Protein AF-A0A5K3FVY8-F1 (afdb_monomer_lite)

Foldseek 3Di:
DPPDDPDPDQDPVLVVVLCVVCVVPVDDDLVVLCVSCVVRVHHSVNSDSVSVVVD

Secondary structure (DSSP, 8-state):
---PPPP----HHHHHHHHHHHHH-SS--HHHHHHHHHHHT--TTTS-HHHHTT-

InterPro domains:
  IPR001356 Homeodomain [PF00046] (4-47)
  IPR001356 Homeodomain [PS50071] (1-55)
  IPR001356 Homeodomain [SM00389] (3-53)
  IPR001356 Homeodomain [cd00086] (4-47)
  IPR009057 Homedomain-like superfamily [SSF46689] (2-48)
  IPR050460 Distal-less homeobox transcription factors [PTHR24327] (3-47)

pLDDT: mean 75.13, std 13.0, range [46.81, 88.0]

Radius of gyration: 11.5 Å; chains: 1; bounding box: 22×21×39 Å

Organism: Mesocestoides corti (NCBI:txid53468)

Structure (mmCIF, N/CA/C/O backbone):
data_AF-A0A5K3FVY8-F1
#
_entry.id   AF-A0A5K3FVY8-F1
#
loop_
_atom_site.group_PDB
_atom_site.id
_atom_site.type_symbol
_atom_site.label_atom_id
_atom_site.label_alt_id
_atom_site.label_comp_id
_atom_site.label_asym_id
_atom_site.label_entity_id
_atom_site.label_seq_id
_atom_site.pdbx_PDB_ins_code
_atom_site.Cartn_x
_atom_site.Cartn_y
_atom_site.Cartn_z
_atom_site.occupancy
_atom_site.B_iso_or_equiv
_atom_site.auth_seq_id
_atom_site.auth_comp_id
_atom_site.auth_asym_id
_atom_site.auth_atom_id
_atom_site.pdbx_PDB_model_num
ATOM 1 N N . MET A 1 1 ? 4.514 -5.693 27.353 1.00 48.09 1 MET A N 1
ATOM 2 C CA . MET A 1 1 ? 3.422 -6.086 26.433 1.00 48.09 1 MET A CA 1
ATOM 3 C C . MET A 1 1 ? 3.795 -5.674 25.015 1.00 48.09 1 MET A C 1
ATOM 5 O O . MET A 1 1 ? 3.906 -4.486 24.756 1.00 48.09 1 MET A O 1
ATOM 9 N N . ARG A 1 2 ? 4.050 -6.621 24.100 1.00 54.31 2 ARG A N 1
ATOM 10 C CA . ARG A 1 2 ? 4.194 -6.295 22.670 1.00 54.31 2 ARG A CA 1
ATOM 11 C C . ARG A 1 2 ? 2.798 -6.021 22.118 1.00 54.31 2 ARG A C 1
ATOM 13 O O . ARG A 1 2 ? 2.070 -6.966 21.819 1.00 54.31 2 ARG A O 1
ATOM 20 N N . THR A 1 3 ? 2.420 -4.751 22.018 1.00 54.84 3 THR A N 1
ATOM 21 C CA . THR A 1 3 ? 1.201 -4.329 21.324 1.00 54.84 3 THR A CA 1
ATOM 22 C C . THR A 1 3 ? 1.309 -4.804 19.880 1.00 54.84 3 THR A C 1
ATOM 24 O O . THR A 1 3 ? 2.109 -4.293 19.096 1.00 54.84 3 THR A O 1
ATOM 27 N N . ARG A 1 4 ? 0.568 -5.862 19.540 1.00 58.47 4 ARG A N 1
ATOM 28 C CA . ARG A 1 4 ? 0.419 -6.301 18.152 1.00 58.47 4 ARG A CA 1
ATOM 29 C C . ARG A 1 4 ? -0.204 -5.118 17.419 1.00 58.47 4 ARG A C 1
ATOM 31 O O . ARG A 1 4 ? -1.233 -4.619 17.870 1.00 58.47 4 ARG A O 1
ATOM 38 N N . LYS A 1 5 ? 0.430 -4.642 16.339 1.00 57.31 5 LYS A N 1
ATOM 39 C CA . LYS A 1 5 ? -0.188 -3.628 15.475 1.00 57.31 5 LYS A CA 1
ATOM 40 C C . LYS A 1 5 ? -1.621 -4.090 15.189 1.00 57.31 5 LYS A C 1
ATOM 42 O O . LYS A 1 5 ? -1.778 -5.268 14.844 1.00 57.31 5 LYS A O 1
ATOM 47 N N . PRO A 1 6 ? -2.640 -3.234 15.381 1.00 59.16 6 PRO A N 1
ATOM 48 C CA . PRO A 1 6 ? -3.995 -3.597 15.013 1.00 59.16 6 PRO A CA 1
ATOM 49 C C . PRO A 1 6 ? -3.939 -4.083 13.570 1.00 59.16 6 PRO A C 1
ATOM 51 O O . PRO A 1 6 ? -3.356 -3.421 12.709 1.00 59.16 6 PRO A O 1
ATOM 54 N N . ARG A 1 7 ? -4.431 -5.303 13.345 1.00 61.12 7 ARG A N 1
ATOM 55 C CA . ARG A 1 7 ? -4.538 -5.882 12.009 1.00 61.12 7 ARG A CA 1
ATOM 56 C C . ARG A 1 7 ? -5.191 -4.831 11.119 1.00 61.12 7 ARG A C 1
ATOM 58 O O . ARG A 1 7 ? -6.293 -4.384 11.436 1.00 61.12 7 ARG A O 1
ATOM 65 N N . THR A 1 8 ? -4.498 -4.412 10.063 1.00 66.50 8 THR A N 1
ATOM 66 C CA . THR A 1 8 ? -5.060 -3.476 9.092 1.00 66.50 8 THR A CA 1
ATOM 67 C C . THR A 1 8 ? -6.354 -4.080 8.567 1.00 66.50 8 THR A C 1
ATOM 69 O O . THR A 1 8 ? -6.346 -5.168 7.995 1.00 66.50 8 THR A O 1
ATOM 72 N N . LYS A 1 9 ? -7.478 -3.418 8.841 1.00 73.38 9 LYS A N 1
ATOM 73 C CA . LYS A 1 9 ? -8.785 -3.808 8.318 1.00 73.38 9 LYS A CA 1
ATOM 74 C C . LYS A 1 9 ? -8.846 -3.310 6.880 1.00 73.38 9 LYS A C 1
ATOM 76 O O . LYS A 1 9 ? -9.144 -2.141 6.661 1.00 73.38 9 LYS A O 1
ATOM 81 N N . TYR A 1 10 ? -8.512 -4.175 5.928 1.00 79.75 10 TYR A N 1
ATOM 82 C CA . TYR A 1 10 ? -8.749 -3.876 4.521 1.00 79.75 10 TYR A CA 1
ATOM 83 C C . TYR A 1 10 ? -10.250 -3.900 4.234 1.00 79.75 10 TYR A C 1
ATOM 85 O O . TYR A 1 10 ? -10.969 -4.776 4.721 1.00 79.75 10 TYR A O 1
ATOM 93 N N . THR A 1 11 ? -10.726 -2.947 3.442 1.00 84.81 11 THR A N 1
ATOM 94 C CA . THR A 1 11 ? -12.068 -2.991 2.862 1.00 84.81 11 THR A CA 1
ATOM 95 C C . THR A 1 11 ? -12.106 -3.984 1.698 1.00 84.81 11 THR A C 1
ATOM 97 O O . THR A 1 11 ? -11.072 -4.380 1.152 1.00 84.81 11 THR A O 1
ATOM 100 N N . HIS A 1 12 ? -13.309 -4.400 1.298 1.00 83.75 12 HIS A N 1
ATOM 101 C CA . HIS A 1 12 ? -13.479 -5.347 0.194 1.00 83.75 12 HIS A CA 1
ATOM 102 C C . HIS A 1 12 ? -12.903 -4.810 -1.129 1.00 83.75 12 HIS A C 1
ATOM 104 O O . HIS A 1 12 ? -12.258 -5.550 -1.867 1.00 83.75 12 HIS A O 1
ATOM 110 N N . GLU A 1 13 ? -13.064 -3.511 -1.397 1.00 86.50 13 GLU A N 1
ATOM 111 C CA . GLU A 1 13 ? -12.510 -2.868 -2.594 1.00 86.50 13 GLU A CA 1
ATOM 112 C C . GLU A 1 13 ? -10.981 -2.834 -2.585 1.00 86.50 13 GLU A C 1
ATOM 114 O O . GLU A 1 13 ? -10.356 -3.150 -3.599 1.00 86.50 13 GLU A O 1
ATOM 119 N N . GLN A 1 14 ? -10.374 -2.539 -1.428 1.00 86.38 14 GLN A N 1
ATOM 120 C CA . GLN A 1 14 ? -8.919 -2.571 -1.270 1.00 86.38 14 GLN A CA 1
ATOM 121 C C . GLN A 1 14 ? -8.376 -3.968 -1.573 1.00 86.38 14 GLN A C 1
ATOM 123 O O . GLN A 1 14 ? -7.452 -4.103 -2.372 1.00 86.38 14 GLN A O 1
ATOM 128 N N . LEU A 1 15 ? -8.982 -5.013 -0.997 1.00 85.06 15 LEU A N 1
ATOM 129 C CA . LEU A 1 15 ? -8.591 -6.399 -1.264 1.00 85.06 15 LEU A CA 1
ATOM 130 C C . LEU A 1 15 ? -8.734 -6.756 -2.743 1.00 85.06 15 LEU A C 1
ATOM 132 O O . LEU A 1 15 ? -7.816 -7.339 -3.310 1.00 85.06 15 LEU A O 1
ATOM 136 N N . ARG A 1 16 ? -9.846 -6.378 -3.384 1.00 88.00 16 ARG A N 1
ATOM 137 C CA . ARG A 1 16 ? -10.079 -6.682 -4.800 1.00 88.00 16 ARG A CA 1
ATOM 138 C C . ARG A 1 16 ? -9.024 -6.037 -5.696 1.00 88.00 16 ARG A C 1
ATOM 140 O O . ARG A 1 16 ? -8.529 -6.688 -6.609 1.00 88.00 16 ARG A O 1
ATOM 147 N N . ARG A 1 17 ? -8.639 -4.791 -5.405 1.00 87.44 17 ARG A N 1
ATOM 148 C CA . ARG A 1 17 ? -7.591 -4.081 -6.149 1.00 87.44 17 ARG A CA 1
ATOM 149 C C . ARG A 1 17 ? -6.207 -4.678 -5.915 1.00 87.44 17 ARG A C 1
ATOM 151 O O . ARG A 1 17 ? -5.450 -4.844 -6.864 1.00 87.44 17 ARG A O 1
ATOM 158 N N . LEU A 1 18 ? -5.893 -5.032 -4.671 1.00 84.38 18 LEU A N 1
ATOM 159 C CA . LEU A 1 18 ? -4.643 -5.705 -4.322 1.00 84.38 18 LEU A CA 1
ATOM 160 C C . LEU A 1 18 ? -4.535 -7.049 -5.053 1.00 84.3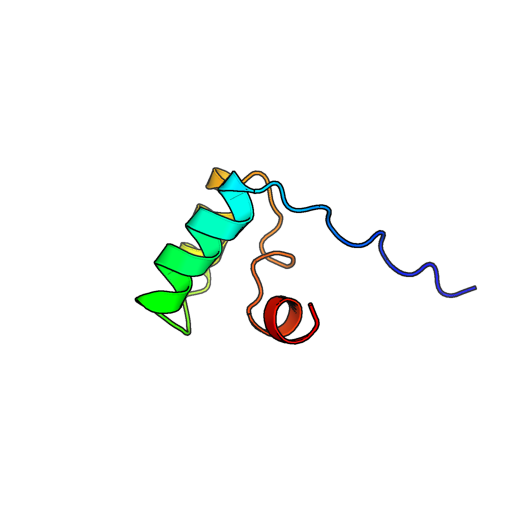8 18 LEU A C 1
ATOM 162 O O . LEU A 1 18 ? -3.524 -7.302 -5.697 1.00 84.38 18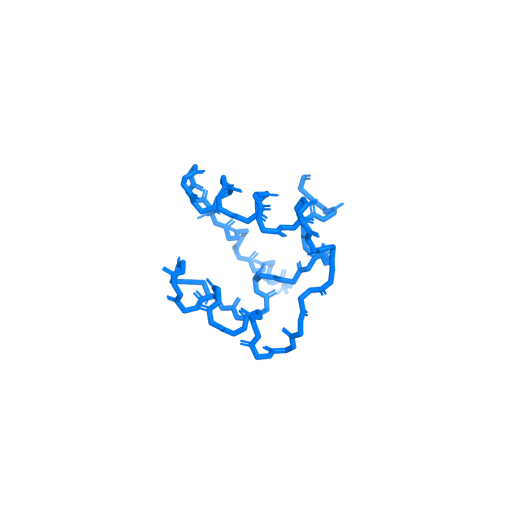 LEU A O 1
ATOM 166 N N . LEU A 1 19 ? -5.588 -7.869 -5.019 1.00 84.75 19 LEU A N 1
ATOM 167 C CA . LEU A 1 19 ? -5.637 -9.158 -5.713 1.00 84.75 19 LEU A CA 1
ATOM 168 C C . LEU A 1 19 ? -5.469 -9.010 -7.228 1.00 84.75 19 LEU A C 1
ATOM 170 O O . LEU A 1 19 ? -4.676 -9.741 -7.807 1.00 84.75 19 LEU A O 1
ATOM 174 N N . ASP A 1 20 ? -6.159 -8.057 -7.858 1.00 87.62 20 ASP A N 1
ATOM 175 C CA . ASP A 1 20 ? -6.051 -7.780 -9.298 1.00 87.62 20 ASP A CA 1
ATOM 176 C C . ASP A 1 20 ? -4.608 -7.437 -9.707 1.00 87.62 20 ASP A C 1
ATOM 178 O O . ASP A 1 20 ? -4.027 -8.058 -10.600 1.00 87.62 20 ASP A O 1
ATOM 182 N N . VAL A 1 21 ? -3.976 -6.514 -8.979 1.00 85.69 21 VAL A N 1
ATOM 183 C CA . VAL A 1 21 ? -2.615 -6.066 -9.290 1.00 85.69 21 VAL A CA 1
ATOM 184 C C . VAL A 1 21 ? -1.580 -7.154 -8.991 1.00 85.69 21 VAL A C 1
ATOM 186 O O . VAL A 1 21 ? -0.698 -7.398 -9.817 1.00 85.69 21 VAL A O 1
ATOM 189 N N . PHE A 1 22 ? -1.688 -7.848 -7.854 1.00 82.19 22 PHE A N 1
ATOM 190 C CA . PHE A 1 22 ? -0.771 -8.940 -7.511 1.00 82.19 22 PHE A CA 1
ATOM 191 C C . PHE A 1 22 ? -0.967 -10.179 -8.392 1.00 82.19 22 PHE A C 1
ATOM 193 O O . PHE A 1 22 ? 0.006 -10.888 -8.645 1.00 82.19 22 PHE A O 1
ATOM 200 N N . SER A 1 23 ? -2.177 -10.412 -8.914 1.00 82.31 23 SER A N 1
ATOM 201 C CA . SER A 1 23 ? -2.445 -11.478 -9.884 1.00 82.31 23 SER A CA 1
ATOM 202 C C . SER A 1 23 ? -1.735 -11.234 -11.214 1.00 82.31 23 SER A C 1
ATOM 204 O O . SER A 1 23 ? -1.374 -12.198 -11.884 1.00 82.31 23 SER A O 1
ATOM 206 N N . GLN A 1 24 ? -1.534 -9.974 -11.612 1.00 83.62 24 GLN A N 1
ATOM 207 C CA . GLN A 1 24 ? -0.771 -9.639 -12.816 1.00 83.62 24 GLN A CA 1
ATOM 208 C C . GLN A 1 24 ? 0.733 -9.536 -12.549 1.00 83.62 24 GLN A C 1
ATOM 210 O O . GLN A 1 24 ? 1.544 -9.898 -13.401 1.00 83.62 24 GLN A O 1
ATOM 215 N N . ARG A 1 25 ? 1.120 -9.011 -11.381 1.00 80.44 25 ARG A N 1
ATOM 216 C CA . ARG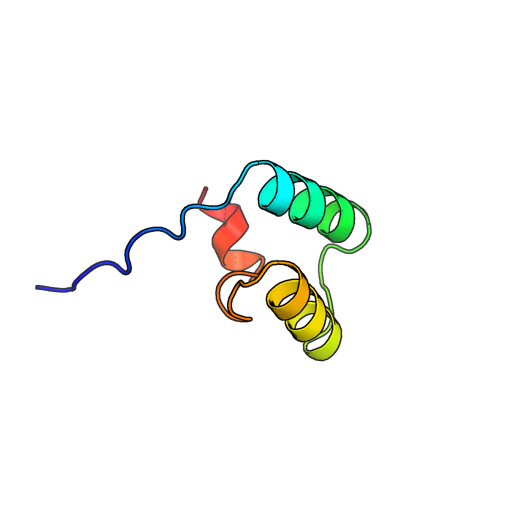 A 1 25 ? 2.515 -8.770 -10.998 1.00 80.44 25 ARG A CA 1
ATOM 217 C C . ARG A 1 25 ? 2.738 -9.128 -9.532 1.00 80.44 25 ARG A C 1
ATOM 219 O O . ARG A 1 25 ? 2.502 -8.320 -8.638 1.00 80.44 25 ARG A O 1
ATOM 226 N N . GLN A 1 26 ? 3.287 -10.319 -9.298 1.00 69.06 26 GLN A N 1
ATOM 227 C CA . GLN A 1 26 ? 3.557 -10.844 -7.953 1.00 69.06 26 GLN A CA 1
ATOM 228 C C . GLN A 1 26 ? 4.530 -9.965 -7.141 1.00 69.06 26 GLN A C 1
ATOM 230 O O . GLN A 1 26 ? 4.461 -9.924 -5.912 1.00 69.06 26 GLN A O 1
ATOM 235 N N . TYR A 1 27 ? 5.409 -9.220 -7.821 1.00 78.12 27 TYR A N 1
ATOM 236 C CA . TYR A 1 27 ? 6.346 -8.286 -7.203 1.00 78.12 27 TYR A CA 1
ATOM 237 C C . TYR A 1 27 ? 6.281 -6.935 -7.908 1.00 78.12 27 TYR A C 1
ATOM 239 O O . TYR A 1 27 ? 6.826 -6.749 -8.991 1.00 78.12 27 TYR A O 1
ATOM 247 N N . LEU A 1 28 ? 5.600 -5.984 -7.278 1.00 75.56 28 LEU A N 1
ATOM 248 C CA . LEU A 1 28 ? 5.625 -4.587 -7.692 1.00 75.56 28 LEU A CA 1
ATOM 249 C C . LEU A 1 28 ? 6.912 -3.915 -7.192 1.00 75.56 28 LEU A C 1
ATOM 251 O O . LEU A 1 28 ? 7.359 -4.153 -6.058 1.00 75.56 28 LEU A O 1
ATOM 255 N N . ASP A 1 29 ? 7.466 -3.020 -8.005 1.00 84.06 29 ASP A N 1
ATOM 256 C CA . ASP A 1 29 ? 8.574 -2.152 -7.614 1.00 84.06 29 ASP A CA 1
ATOM 257 C C . ASP A 1 29 ? 8.215 -1.264 -6.418 1.00 84.06 29 ASP A C 1
ATOM 259 O O . ASP A 1 29 ? 7.046 -1.056 -6.081 1.00 84.06 29 ASP A O 1
ATOM 263 N N . LEU A 1 30 ? 9.239 -0.716 -5.758 1.00 81.94 30 LEU A N 1
ATOM 264 C CA . LEU A 1 30 ? 9.070 0.132 -4.573 1.00 81.94 30 LEU A CA 1
ATOM 265 C C . LEU A 1 30 ? 8.161 1.344 -4.859 1.00 81.94 30 LEU A C 1
ATOM 267 O O . LEU A 1 30 ? 7.307 1.702 -4.043 1.00 81.94 30 LEU A O 1
ATOM 271 N N . THR A 1 31 ? 8.334 1.931 -6.045 1.00 85.31 31 THR A N 1
ATOM 272 C CA . THR A 1 31 ? 7.564 3.069 -6.556 1.00 85.31 31 THR A CA 1
ATOM 273 C C . THR A 1 31 ? 6.108 2.694 -6.812 1.00 85.31 31 THR A C 1
ATOM 275 O O . THR A 1 31 ? 5.206 3.398 -6.367 1.00 85.31 31 THR A O 1
ATOM 278 N N . GLU A 1 32 ? 5.870 1.559 -7.471 1.00 85.62 32 GLU A N 1
ATOM 279 C CA . GLU A 1 32 ? 4.522 1.092 -7.813 1.00 85.62 32 GLU A CA 1
ATOM 280 C C . GLU A 1 32 ? 3.743 0.685 -6.558 1.00 85.62 32 GLU A C 1
ATOM 282 O O . GLU A 1 32 ? 2.577 1.044 -6.410 1.00 85.62 32 GLU A O 1
ATOM 287 N N . ARG A 1 33 ? 4.409 0.054 -5.579 1.00 83.44 33 ARG A N 1
ATOM 288 C CA . ARG A 1 33 ? 3.821 -0.194 -4.252 1.00 83.44 33 ARG A CA 1
ATOM 289 C C . ARG A 1 33 ? 3.450 1.088 -3.526 1.00 83.44 33 ARG A C 1
ATOM 291 O O . ARG A 1 33 ? 2.417 1.121 -2.869 1.00 83.44 33 ARG A O 1
ATOM 298 N N . SER A 1 34 ? 4.288 2.121 -3.614 1.00 85.50 34 SER A N 1
ATOM 299 C CA . SER A 1 34 ? 4.000 3.412 -2.985 1.00 85.50 34 SER A CA 1
ATOM 300 C C . SER A 1 34 ? 2.752 4.052 -3.595 1.00 85.50 34 SER A C 1
ATOM 302 O O . SER A 1 34 ? 1.854 4.460 -2.865 1.00 85.50 34 SER A O 1
ATOM 304 N N . LYS A 1 35 ? 2.644 4.054 -4.930 1.00 87.38 35 LYS A N 1
ATOM 305 C CA . LYS A 1 35 ? 1.461 4.567 -5.632 1.00 87.38 35 LYS A CA 1
ATOM 306 C C . LYS A 1 35 ? 0.194 3.806 -5.250 1.00 87.38 35 LYS A C 1
ATOM 308 O O . LYS A 1 35 ? -0.789 4.440 -4.890 1.00 87.38 35 LYS A O 1
ATOM 313 N N . LEU A 1 36 ? 0.240 2.471 -5.254 1.00 86.69 36 LEU A N 1
ATOM 314 C CA . LEU A 1 36 ? -0.910 1.637 -4.895 1.00 86.69 36 LEU A CA 1
ATOM 315 C C . LEU A 1 36 ? -1.326 1.838 -3.429 1.00 86.69 36 LEU A C 1
ATOM 317 O O . LEU A 1 36 ? -2.508 1.851 -3.102 1.00 86.69 36 LEU A O 1
ATOM 321 N N . ALA A 1 37 ? -0.352 2.021 -2.535 1.00 87.25 37 ALA A N 1
ATOM 322 C CA . ALA A 1 37 ? -0.611 2.334 -1.137 1.00 87.25 37 ALA A CA 1
ATOM 323 C C . ALA A 1 37 ? -1.324 3.685 -0.993 1.00 87.25 37 ALA A C 1
ATOM 325 O O . ALA A 1 37 ? -2.343 3.760 -0.315 1.00 87.25 37 ALA A O 1
ATOM 326 N N . VAL A 1 38 ? -0.854 4.721 -1.692 1.00 87.50 38 VAL A N 1
ATOM 327 C CA . VAL A 1 38 ? -1.501 6.041 -1.708 1.00 87.50 38 VAL A CA 1
ATOM 328 C C . VAL A 1 38 ? -2.912 5.970 -2.301 1.00 87.50 38 VAL A C 1
ATOM 330 O O . VAL A 1 38 ? -3.832 6.525 -1.707 1.00 87.50 38 VAL A O 1
ATOM 333 N N . GLU A 1 39 ? -3.104 5.245 -3.408 1.00 87.38 39 GLU A N 1
ATOM 334 C CA . GLU A 1 39 ? -4.410 5.037 -4.061 1.00 87.38 39 GLU A CA 1
ATOM 335 C C . GLU A 1 39 ? -5.426 4.398 -3.105 1.00 87.38 39 GLU A C 1
ATOM 337 O O . GLU A 1 39 ? -6.583 4.804 -3.047 1.00 87.38 39 GLU A O 1
ATOM 342 N N . LEU A 1 40 ? -4.978 3.425 -2.310 1.00 85.31 40 LEU A N 1
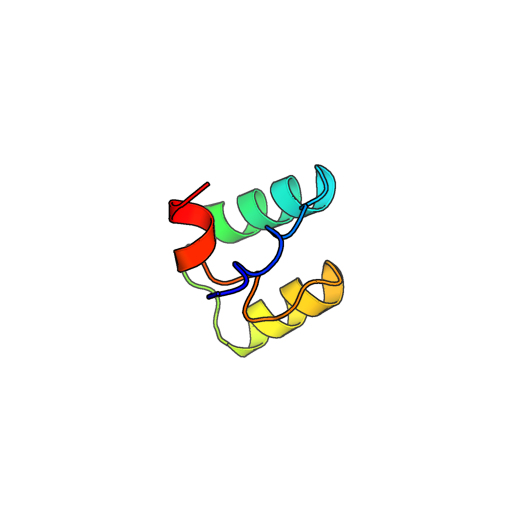ATOM 343 C CA . LEU A 1 40 ? -5.821 2.688 -1.374 1.00 85.31 40 LEU A CA 1
ATOM 344 C C . LEU A 1 40 ? -5.896 3.324 0.023 1.00 85.31 40 LEU A C 1
ATOM 346 O O . LEU A 1 40 ? -6.592 2.790 0.887 1.00 85.31 40 LEU A O 1
ATOM 350 N N . GLY A 1 41 ? -5.185 4.428 0.277 1.00 85.00 41 GLY A N 1
ATOM 351 C CA . GLY A 1 41 ? -5.069 5.032 1.611 1.00 85.00 41 GLY A CA 1
ATOM 352 C C . GLY A 1 41 ? -4.357 4.130 2.631 1.00 85.00 41 GLY A C 1
ATOM 353 O O . GLY A 1 41 ? -4.590 4.227 3.835 1.00 85.00 41 GLY A O 1
ATOM 354 N N . LEU A 1 42 ? -3.516 3.218 2.147 1.00 83.88 42 LEU A N 1
ATOM 355 C CA . LEU A 1 42 ? -2.709 2.285 2.923 1.00 83.88 42 LEU A CA 1
ATOM 356 C C . LEU A 1 42 ? -1.266 2.788 3.016 1.00 83.88 42 LEU A C 1
ATOM 358 O O . LEU A 1 42 ? -0.815 3.632 2.245 1.00 83.88 42 LEU A O 1
ATOM 362 N N . THR A 1 43 ? -0.488 2.245 3.945 1.00 81.25 43 THR A N 1
ATOM 363 C CA . THR A 1 43 ? 0.954 2.503 3.981 1.00 81.25 43 THR A CA 1
ATOM 364 C C . THR A 1 43 ? 1.703 1.510 3.094 1.00 81.25 43 THR A C 1
ATOM 366 O O . THR A 1 43 ? 1.301 0.357 2.939 1.00 81.25 43 THR A O 1
ATOM 369 N N . GLN A 1 44 ? 2.859 1.913 2.557 1.00 72.56 44 GLN A N 1
ATOM 370 C CA . GLN A 1 44 ? 3.725 1.032 1.754 1.00 72.56 44 GLN A CA 1
ATOM 371 C C . GLN A 1 44 ? 4.070 -0.282 2.483 1.00 72.56 44 GLN A C 1
ATOM 373 O O . GLN A 1 44 ? 4.224 -1.331 1.862 1.00 72.56 44 GLN A O 1
ATOM 378 N N . THR A 1 45 ? 4.154 -0.238 3.815 1.00 74.81 45 THR A N 1
ATOM 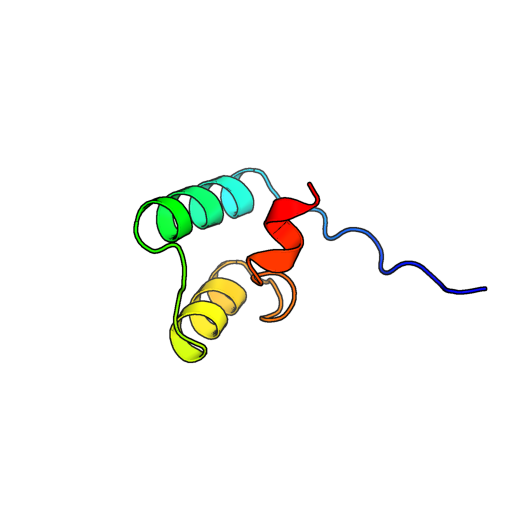379 C CA . THR A 1 45 ? 4.383 -1.422 4.650 1.00 74.81 45 THR A CA 1
ATOM 380 C C . THR A 1 45 ? 3.173 -2.346 4.739 1.00 74.81 45 THR A C 1
ATOM 382 O O . THR A 1 45 ? 3.383 -3.530 4.954 1.00 74.81 45 THR A O 1
ATOM 385 N N . GLN A 1 46 ? 1.945 -1.850 4.557 1.00 75.94 46 GLN A N 1
ATOM 386 C CA . GLN A 1 46 ? 0.708 -2.646 4.520 1.00 75.94 46 GLN A CA 1
ATOM 387 C C . GLN A 1 46 ? 0.510 -3.333 3.161 1.00 75.94 46 GLN A C 1
ATOM 389 O O . GLN A 1 46 ? 0.070 -4.475 3.112 1.00 75.94 46 GLN A O 1
ATOM 394 N N . VAL A 1 47 ? 0.949 -2.704 2.068 1.00 75.94 47 VAL A N 1
ATOM 395 C CA . VAL A 1 47 ? 0.911 -3.264 0.698 1.00 75.94 47 VAL A CA 1
ATOM 396 C C . VAL A 1 47 ? 2.053 -4.274 0.446 1.00 75.94 47 VAL A C 1
ATOM 398 O O . VAL A 1 47 ? 2.354 -4.648 -0.684 1.00 75.94 47 VAL A O 1
ATOM 401 N N . SER A 1 48 ? 2.737 -4.741 1.496 1.00 71.25 48 SER A N 1
ATOM 402 C CA . SER A 1 48 ? 3.830 -5.705 1.351 1.00 71.25 48 SER A CA 1
ATOM 403 C C . SER A 1 48 ? 3.285 -7.125 1.123 1.00 71.25 48 SER A C 1
ATOM 405 O O . SER A 1 48 ? 2.497 -7.596 1.948 1.00 71.25 48 SER A O 1
ATOM 407 N N . PRO A 1 49 ? 3.726 -7.856 0.077 1.00 62.34 49 PRO A N 1
ATOM 408 C CA . PRO A 1 49 ? 3.242 -9.212 -0.214 1.00 62.34 49 PRO A CA 1
ATOM 409 C C . PRO A 1 49 ? 3.485 -10.194 0.944 1.00 62.34 49 PRO A C 1
ATOM 411 O O . PRO A 1 49 ? 2.686 -11.098 1.169 1.00 62.34 49 PRO A O 1
ATOM 414 N N . GLY A 1 50 ? 4.517 -9.960 1.764 1.00 60.19 50 GLY A N 1
ATOM 415 C CA . GLY A 1 50 ? 4.783 -10.758 2.966 1.00 60.19 50 GLY A CA 1
ATOM 416 C C . GLY A 1 50 ? 3.726 -10.633 4.071 1.00 60.19 50 GLY A C 1
ATOM 417 O O . GLY A 1 50 ? 3.696 -11.474 4.960 1.00 60.19 50 GLY A O 1
ATOM 418 N N . LEU A 1 51 ? 2.855 -9.616 4.032 1.00 55.59 51 LEU A N 1
ATOM 419 C CA . LEU A 1 51 ? 1.695 -9.525 4.924 1.00 55.59 51 LEU A CA 1
ATOM 420 C C . LEU A 1 51 ? 0.458 -10.205 4.336 1.00 55.59 51 LEU A C 1
ATOM 422 O O . LEU A 1 51 ? -0.346 -10.694 5.118 1.00 55.59 51 LEU A O 1
ATOM 426 N N . PHE A 1 52 ? 0.315 -10.283 3.008 1.00 54.59 52 PHE A N 1
ATOM 427 C CA . PHE A 1 52 ? -0.806 -10.989 2.373 1.00 54.59 52 PHE A CA 1
ATOM 428 C C . PHE A 1 52 ? -0.711 -12.510 2.529 1.00 54.59 52 PHE A C 1
ATOM 430 O O . PHE A 1 52 ? -1.740 -13.156 2.639 1.00 54.59 52 PHE A O 1
ATOM 437 N N . CYS A 1 53 ? 0.492 -13.084 2.640 1.00 48.84 53 CYS A N 1
ATOM 438 C CA . CYS A 1 53 ? 0.662 -14.525 2.884 1.00 4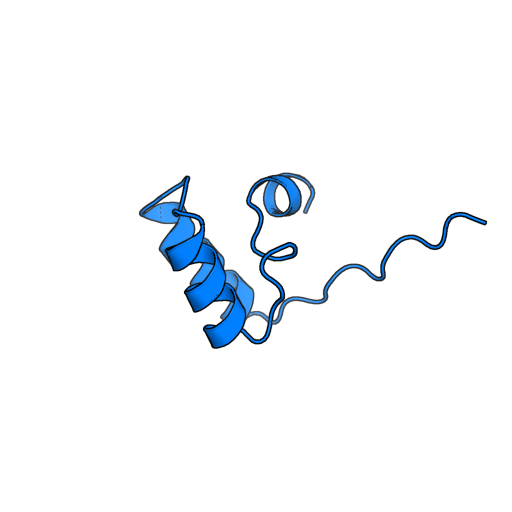8.84 53 CYS A CA 1
ATOM 439 C C . CYS A 1 53 ? 0.313 -14.991 4.315 1.00 48.84 53 CYS A C 1
ATOM 441 O O . CYS A 1 53 ? 0.439 -16.178 4.603 1.00 48.84 53 CYS A O 1
ATOM 443 N N . ILE A 1 54 ? -0.069 -14.088 5.228 1.00 46.81 54 ILE A N 1
ATOM 444 C CA . ILE A 1 54 ? -0.391 -14.411 6.636 1.00 46.81 54 ILE A CA 1
ATOM 445 C C . ILE A 1 54 ? -1.858 -14.072 6.982 1.00 46.81 54 ILE A C 1
ATOM 447 O O . ILE A 1 54 ? -2.220 -13.994 8.162 1.00 46.81 54 ILE A O 1
ATOM 451 N N . TRP A 1 55 ? -2.688 -13.837 5.962 1.00 47.38 55 TRP A N 1
ATOM 452 C CA . TRP A 1 55 ? -4.134 -13.649 6.071 1.00 47.38 55 TRP A CA 1
ATOM 453 C C . TRP A 1 55 ? -4.883 -14.758 5.349 1.00 47.38 55 TRP A C 1
ATOM 455 O O . TRP A 1 55 ? -4.407 -15.179 4.275 1.00 47.38 55 TRP A O 1
#

Sequence (55 aa):
MRTRKPRTKYTHEQLRRLLDVFSQRQYLDLTERSKLAVELGLTQTQVSPGLFCIW